Protein AF-A0A7S3SVX5-F1 (afdb_monomer_lite)

Structure (mmCIF, N/CA/C/O backbone):
data_AF-A0A7S3SVX5-F1
#
_entry.id   AF-A0A7S3SVX5-F1
#
loop_
_atom_site.group_PDB
_atom_site.id
_atom_site.type_symbol
_atom_site.label_atom_id
_atom_site.label_alt_id
_atom_site.label_comp_id
_atom_site.label_asym_id
_atom_site.label_entity_id
_atom_site.label_seq_id
_atom_site.pdbx_PDB_ins_code
_atom_site.Cartn_x
_atom_site.Cartn_y
_atom_site.Cartn_z
_atom_site.occupancy
_atom_site.B_iso_or_equiv
_atom_site.auth_seq_id
_atom_site.auth_comp_id
_atom_site.auth_asym_id
_atom_site.auth_atom_id
_atom_site.pdbx_PDB_model_num
ATOM 1 N N . PRO A 1 1 ? 62.892 13.673 17.099 1.00 66.56 1 PRO A N 1
ATOM 2 C CA . PRO A 1 1 ? 62.300 14.274 15.880 1.00 66.56 1 PRO A CA 1
ATOM 3 C C . PRO A 1 1 ? 62.031 13.198 14.819 1.00 66.56 1 PRO A C 1
ATOM 5 O O . PRO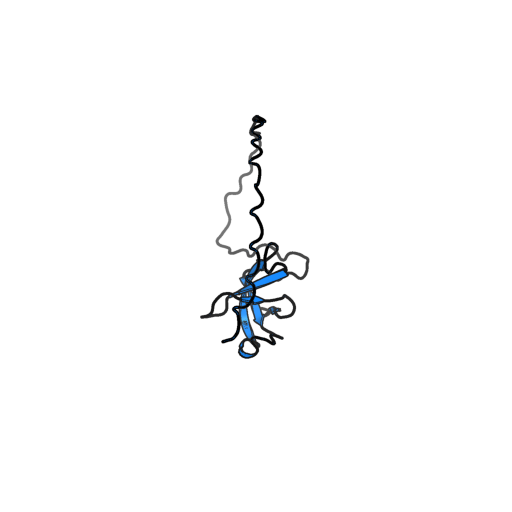 A 1 1 ? 62.961 12.668 14.224 1.00 66.56 1 PRO A O 1
ATOM 8 N N . GLN A 1 2 ? 60.764 12.819 14.662 1.00 64.12 2 GLN A N 1
ATOM 9 C CA . GLN A 1 2 ? 60.319 11.852 13.657 1.00 64.12 2 GLN A CA 1
ATOM 10 C C . GLN A 1 2 ? 60.105 12.583 12.315 1.00 64.12 2 GLN A C 1
ATOM 12 O O . GLN A 1 2 ? 59.543 13.681 12.341 1.00 64.12 2 GLN A O 1
ATOM 17 N N . PRO A 1 3 ? 60.556 12.047 11.164 1.00 66.38 3 PRO A N 1
ATOM 18 C CA . PRO A 1 3 ? 60.293 12.669 9.868 1.00 66.38 3 PRO A CA 1
ATOM 19 C C . PRO A 1 3 ? 58.792 12.613 9.532 1.00 66.38 3 PRO A C 1
ATOM 21 O O . PRO A 1 3 ? 58.105 11.682 9.969 1.00 66.38 3 PRO A O 1
ATOM 24 N N . PRO A 1 4 ? 58.262 13.601 8.786 1.00 69.44 4 PRO A N 1
ATOM 25 C CA . PRO A 1 4 ? 56.855 13.608 8.417 1.00 69.44 4 PRO A CA 1
ATOM 26 C C . PRO A 1 4 ? 56.528 12.423 7.491 1.00 69.44 4 PRO A C 1
ATOM 28 O O . PRO A 1 4 ? 57.376 12.015 6.692 1.00 69.44 4 PRO A O 1
ATOM 31 N N . PRO A 1 5 ? 55.313 11.858 7.589 1.00 71.25 5 PRO A N 1
ATOM 32 C CA . PRO A 1 5 ? 54.878 10.779 6.710 1.00 71.25 5 PRO A CA 1
ATOM 33 C C . PRO A 1 5 ? 54.745 11.264 5.252 1.00 71.25 5 PRO A C 1
ATOM 35 O O . PRO A 1 5 ? 54.470 12.446 5.023 1.00 71.25 5 PRO A O 1
ATOM 38 N N . PRO A 1 6 ? 54.920 10.372 4.257 1.00 67.69 6 PRO A N 1
ATOM 39 C CA . PRO A 1 6 ? 54.768 10.721 2.846 1.00 67.69 6 PRO A CA 1
ATOM 40 C C . PRO A 1 6 ? 53.309 11.079 2.528 1.00 67.69 6 PRO A C 1
ATOM 42 O O . PRO A 1 6 ? 52.384 10.393 2.965 1.00 67.69 6 PRO A O 1
ATOM 45 N N . GLN A 1 7 ? 53.101 12.164 1.778 1.00 69.75 7 GLN A N 1
ATOM 46 C CA . GLN A 1 7 ? 51.767 12.597 1.355 1.00 69.75 7 GLN A CA 1
ATOM 47 C C . GLN A 1 7 ? 51.238 11.714 0.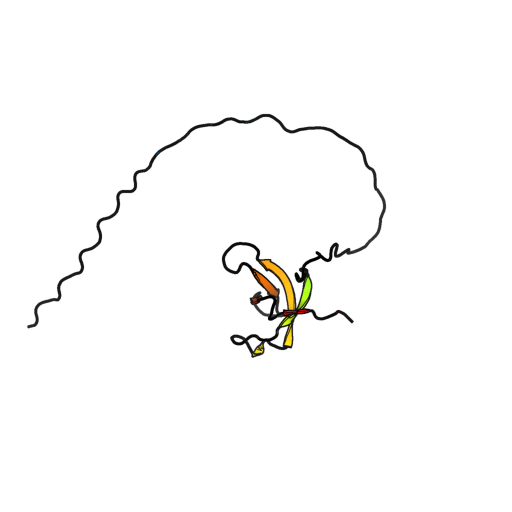209 1.00 69.75 7 GLN A C 1
ATOM 49 O O . GLN A 1 7 ? 52.019 11.336 -0.668 1.00 69.75 7 GLN A O 1
ATOM 54 N N . PRO A 1 8 ? 49.932 11.394 0.178 1.00 57.88 8 PRO A N 1
ATOM 55 C CA . PRO A 1 8 ? 49.327 10.688 -0.945 1.00 57.88 8 PRO A CA 1
ATOM 56 C C . PRO A 1 8 ? 49.244 11.606 -2.175 1.00 57.88 8 PRO A C 1
ATOM 58 O O . PRO A 1 8 ? 48.748 12.729 -2.095 1.00 57.88 8 PRO A O 1
ATOM 61 N N . LEU A 1 9 ? 49.742 11.115 -3.312 1.00 59.78 9 LEU A N 1
ATOM 62 C CA . LEU A 1 9 ? 49.655 11.766 -4.621 1.00 59.78 9 LEU A CA 1
ATOM 63 C C . LEU A 1 9 ? 48.178 11.894 -5.038 1.00 59.78 9 LEU A C 1
ATOM 65 O O . LEU A 1 9 ? 47.466 10.893 -5.109 1.00 59.78 9 LEU A O 1
ATOM 69 N N . LEU A 1 10 ? 47.720 13.123 -5.290 1.00 66.19 10 LEU A N 1
ATOM 70 C CA . LEU A 1 10 ? 46.398 13.408 -5.860 1.00 66.19 10 LEU A CA 1
ATOM 71 C C . LEU A 1 10 ? 46.272 12.765 -7.258 1.00 66.19 10 LEU A C 1
ATOM 73 O O . LEU A 1 10 ? 47.222 12.863 -8.035 1.00 66.19 10 LEU A O 1
ATOM 77 N N . PRO A 1 11 ? 45.128 12.149 -7.613 1.00 53.44 11 PRO A N 1
ATOM 78 C CA . PRO A 1 11 ? 44.900 11.675 -8.972 1.00 53.44 11 PRO A CA 1
ATOM 79 C C . PRO A 1 11 ? 44.682 12.862 -9.920 1.00 53.44 11 PRO A C 1
ATOM 81 O O . PRO A 1 11 ? 43.898 13.768 -9.636 1.00 53.44 11 PRO A O 1
ATOM 84 N N . GLU A 1 12 ? 45.399 12.849 -11.040 1.00 56.44 12 GLU A N 1
ATOM 85 C CA . GLU A 1 12 ? 45.289 13.828 -12.120 1.00 56.44 12 GLU A CA 1
ATOM 86 C C . GLU A 1 12 ? 43.858 13.857 -12.683 1.00 56.44 12 GLU A C 1
ATOM 88 O O . GLU A 1 12 ? 43.262 12.818 -12.974 1.00 56.44 12 GLU A O 1
ATOM 93 N N . SER A 1 13 ? 43.296 15.062 -12.818 1.00 57.28 13 SER A N 1
ATOM 94 C CA . SER A 1 13 ? 41.968 15.298 -13.389 1.00 57.28 13 SER A CA 1
ATOM 95 C C . SER A 1 13 ? 41.850 14.695 -14.793 1.00 57.28 13 SER A C 1
ATOM 97 O O . SER A 1 13 ? 42.620 15.089 -15.675 1.00 57.28 13 SER A O 1
ATOM 99 N N . PRO A 1 14 ? 40.862 13.828 -15.078 1.00 58.19 14 PRO A N 1
ATOM 100 C CA . PRO A 1 14 ? 40.589 13.459 -16.453 1.00 58.19 14 PRO A CA 1
ATOM 101 C C . PRO A 1 14 ? 39.936 14.648 -17.163 1.00 58.19 14 PRO A C 1
ATOM 103 O O . PRO A 1 14 ? 38.803 15.037 -16.874 1.00 58.19 14 PRO A O 1
ATOM 106 N N . SER A 1 15 ? 40.682 15.218 -18.109 1.00 55.34 15 SER A N 1
ATOM 107 C CA . SER A 1 15 ? 40.152 16.067 -19.173 1.00 55.34 15 SER A CA 1
ATOM 108 C C . SER A 1 15 ? 38.995 15.334 -19.854 1.00 55.34 15 SER A C 1
ATOM 110 O O . SER A 1 15 ? 39.221 14.366 -20.574 1.00 55.34 15 SER A O 1
ATOM 112 N N . SER A 1 16 ? 37.756 15.760 -19.607 1.00 53.19 16 SER A N 1
ATOM 113 C CA . SER A 1 16 ? 36.598 15.280 -20.361 1.00 53.19 16 SER A CA 1
ATOM 114 C C . SER A 1 16 ? 36.284 16.285 -21.457 1.00 53.19 16 SER A C 1
ATOM 116 O O . SER A 1 16 ? 35.770 17.373 -21.213 1.00 53.19 16 SER A O 1
ATOM 118 N N . VAL A 1 17 ? 36.699 15.887 -22.654 1.00 55.56 17 VAL A N 1
ATOM 119 C CA . VAL A 1 17 ? 36.288 16.364 -23.972 1.00 55.56 17 VAL A CA 1
ATOM 120 C C . VAL A 1 17 ? 34.798 16.734 -23.977 1.00 55.56 17 VAL A C 1
ATOM 122 O O . VAL A 1 17 ? 33.950 15.880 -23.730 1.00 55.56 17 VAL A O 1
ATOM 125 N N . LEU A 1 18 ? 34.486 18.003 -24.261 1.00 54.41 18 LEU A N 1
ATOM 126 C CA . LEU A 1 18 ? 33.172 18.385 -24.772 1.00 54.41 18 LEU A CA 1
ATOM 127 C C . LEU A 1 18 ? 33.129 17.967 -26.246 1.00 54.41 18 LEU A C 1
ATOM 129 O O . LEU A 1 18 ? 33.731 18.627 -27.090 1.00 54.41 18 LEU A O 1
ATOM 133 N N . ASP A 1 19 ? 32.475 16.844 -26.530 1.00 50.72 19 ASP A N 1
ATOM 134 C CA . ASP A 1 19 ? 32.091 16.454 -27.887 1.00 50.72 19 ASP A CA 1
ATOM 135 C C . ASP A 1 19 ? 30.766 17.152 -28.214 1.00 50.72 19 ASP A C 1
ATOM 137 O O . ASP A 1 19 ? 29.704 16.817 -27.686 1.00 50.72 19 ASP A O 1
ATOM 141 N N . GLU A 1 20 ? 30.871 18.214 -29.006 1.00 56.22 20 GLU A N 1
ATOM 142 C CA . GLU A 1 20 ? 29.745 18.986 -29.509 1.00 56.22 20 GLU A CA 1
ATOM 143 C C . GLU A 1 20 ? 29.112 18.257 -30.694 1.00 56.22 20 GLU A C 1
ATOM 145 O O . GLU A 1 20 ? 29.662 18.242 -31.795 1.00 56.22 20 GLU A O 1
ATOM 150 N N . GLY A 1 21 ? 27.924 17.696 -30.488 1.00 49.06 21 GLY A N 1
ATOM 151 C CA . GLY A 1 21 ? 27.082 17.214 -31.576 1.00 49.06 21 GLY A CA 1
ATOM 152 C C . GLY A 1 21 ? 25.713 17.890 -31.572 1.00 49.06 21 GLY A C 1
ATOM 153 O O . GLY A 1 21 ? 24.844 17.464 -30.813 1.00 49.06 21 GLY A O 1
ATOM 154 N N . PRO A 1 22 ? 25.464 18.890 -32.435 1.00 60.47 22 PRO A N 1
ATOM 155 C CA . PRO A 1 22 ? 24.122 19.241 -32.861 1.00 60.47 22 PRO A CA 1
ATOM 156 C C . PRO A 1 22 ? 23.866 18.633 -34.245 1.00 60.47 22 PRO A C 1
ATOM 158 O O . PRO A 1 22 ? 24.396 19.109 -35.248 1.00 60.47 22 PRO A O 1
ATOM 161 N N . VAL A 1 23 ? 23.026 17.599 -34.318 1.00 54.41 23 VAL A N 1
ATOM 162 C CA . VAL A 1 23 ? 22.317 17.287 -35.565 1.00 54.41 23 VAL A CA 1
ATOM 163 C C . VAL A 1 23 ? 20.820 17.360 -35.311 1.00 54.41 23 VAL A C 1
ATOM 165 O O . VAL A 1 23 ? 20.194 16.516 -34.679 1.00 54.41 23 VAL A O 1
ATOM 168 N N . ASP A 1 24 ? 20.320 18.499 -35.757 1.00 51.41 24 ASP A N 1
ATOM 169 C CA . ASP A 1 24 ? 18.952 18.844 -36.075 1.00 51.41 24 ASP A CA 1
ATOM 170 C C . ASP A 1 24 ? 18.319 17.727 -36.928 1.00 51.41 24 ASP A C 1
ATOM 172 O O . ASP A 1 24 ? 18.701 17.547 -38.082 1.00 51.41 24 ASP A O 1
ATOM 176 N N . ASP A 1 25 ? 17.381 16.957 -36.370 1.00 48.66 25 ASP A N 1
ATOM 177 C CA . ASP A 1 25 ? 16.467 16.139 -37.175 1.00 48.66 25 ASP A CA 1
ATOM 178 C C . ASP A 1 25 ? 15.031 16.582 -36.891 1.00 48.66 25 ASP A C 1
ATOM 180 O O . ASP A 1 25 ? 14.297 16.074 -36.037 1.00 48.66 25 ASP A O 1
ATOM 184 N N . LEU A 1 26 ? 14.687 17.651 -37.606 1.00 57.56 26 LEU A N 1
ATOM 185 C CA . LEU A 1 26 ? 13.342 18.054 -37.973 1.00 57.56 26 LEU A CA 1
ATOM 186 C C . LEU A 1 26 ? 12.546 16.858 -38.521 1.00 57.56 26 LEU A C 1
ATOM 188 O O . LEU A 1 26 ? 12.437 16.672 -39.731 1.00 57.56 26 LEU A O 1
ATOM 192 N N . TYR A 1 27 ? 11.877 16.118 -37.638 1.00 50.97 27 TYR A N 1
ATOM 193 C CA . TYR A 1 27 ? 10.705 15.326 -38.007 1.00 50.97 27 TYR A CA 1
ATOM 194 C C . TYR A 1 27 ? 9.448 15.938 -37.389 1.00 50.97 27 TYR A C 1
ATOM 196 O O . TYR A 1 27 ? 8.883 15.451 -36.411 1.00 50.97 27 TYR A O 1
ATOM 204 N N . TYR A 1 28 ? 9.013 17.058 -37.968 1.00 57.06 28 TYR A N 1
ATOM 205 C CA . TYR A 1 28 ? 7.695 17.635 -37.717 1.00 57.06 28 TYR A CA 1
ATOM 206 C C . TYR A 1 28 ? 6.813 17.458 -38.956 1.00 57.06 28 TYR A C 1
ATOM 208 O O . TYR A 1 28 ? 7.022 18.124 -39.965 1.00 57.06 28 TYR A O 1
ATOM 216 N N . CYS A 1 29 ? 5.819 16.575 -38.855 1.00 42.72 29 CYS A N 1
ATOM 217 C CA . CYS A 1 29 ? 4.469 16.672 -39.436 1.00 42.72 29 CYS A CA 1
ATOM 218 C C . CYS A 1 29 ? 3.732 15.366 -39.093 1.00 42.72 29 CYS A C 1
ATOM 220 O O . CYS A 1 29 ? 4.258 14.293 -39.351 1.00 42.72 29 CYS A O 1
ATOM 222 N N . ALA A 1 30 ? 2.528 15.329 -38.530 1.00 54.53 30 ALA A N 1
ATOM 223 C CA . ALA A 1 30 ? 1.519 16.340 -38.229 1.00 54.53 30 ALA A CA 1
ATOM 224 C C . ALA A 1 30 ? 0.558 15.747 -37.160 1.00 54.53 30 ALA A C 1
ATOM 226 O O . ALA A 1 30 ? 0.561 14.530 -36.957 1.00 54.53 30 ALA A O 1
ATOM 227 N N . PRO A 1 31 ? -0.276 16.553 -36.476 1.00 57.09 31 PRO A N 1
ATOM 228 C CA . PRO A 1 31 ? -1.370 16.031 -35.654 1.00 57.09 31 PRO A CA 1
ATOM 229 C C . PRO A 1 31 ? -2.416 15.361 -36.556 1.00 57.09 31 PRO A C 1
ATOM 231 O O . PRO A 1 31 ? -2.776 15.938 -37.575 1.00 57.09 31 PRO A O 1
ATOM 234 N N . ASN A 1 32 ? -2.929 14.183 -36.188 1.00 54.84 32 ASN A N 1
ATOM 235 C CA . ASN A 1 32 ? -4.117 13.616 -36.836 1.00 54.84 32 ASN A CA 1
ATOM 236 C C . ASN A 1 32 ? -5.378 14.280 -36.256 1.00 54.84 32 ASN A C 1
ATOM 238 O O . ASN A 1 32 ? -5.644 14.100 -35.064 1.00 54.84 32 ASN A O 1
ATOM 242 N N . PRO A 1 33 ? -6.177 15.012 -37.054 1.00 58.78 33 PRO A N 1
ATOM 243 C CA . PRO A 1 33 ? -7.526 15.389 -36.685 1.00 58.78 33 PRO A CA 1
ATOM 244 C C . PRO A 1 33 ? -8.550 14.386 -37.246 1.00 58.78 33 PRO A C 1
ATOM 246 O O . PRO A 1 33 ? -8.409 13.894 -38.362 1.00 58.78 33 PRO A O 1
ATOM 249 N N . ALA A 1 34 ? -9.629 14.223 -36.478 1.00 47.19 34 ALA 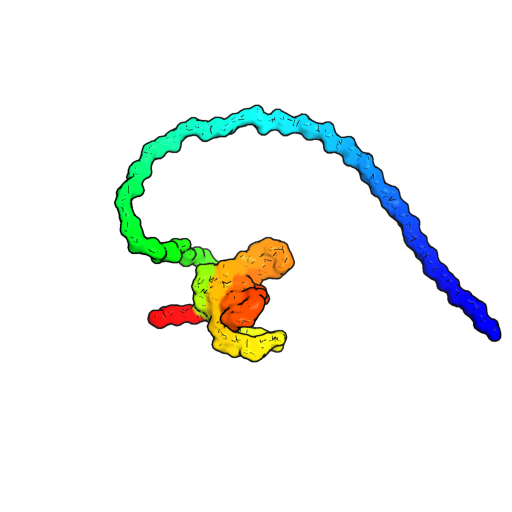A N 1
ATOM 250 C CA . ALA A 1 34 ? -10.956 13.720 -36.852 1.00 47.19 34 ALA A CA 1
ATOM 251 C C . ALA A 1 34 ? -11.276 12.226 -36.648 1.00 47.19 34 ALA A C 1
ATOM 253 O O . ALA A 1 34 ? -10.843 11.357 -37.402 1.00 47.19 34 ALA A O 1
ATOM 254 N N . SER A 1 35 ? -12.177 11.994 -35.685 1.00 49.62 35 SER A N 1
ATOM 255 C CA . SER A 1 35 ? -13.440 11.224 -35.775 1.00 49.62 35 SER A CA 1
ATOM 256 C C . SER A 1 35 ? -13.720 10.602 -34.406 1.00 49.62 35 SER A C 1
ATOM 258 O O . SER A 1 35 ? -12.811 10.050 -33.802 1.00 49.62 35 SER A O 1
ATOM 260 N N . ASP A 1 36 ? -14.911 10.591 -33.834 1.00 52.44 36 ASP A N 1
ATOM 261 C CA . ASP A 1 36 ? -16.223 11.127 -34.178 1.00 52.44 36 ASP A CA 1
ATOM 262 C C . ASP A 1 36 ? -17.103 10.915 -32.928 1.00 52.44 36 ASP A C 1
ATOM 264 O O . ASP A 1 36 ? -16.801 10.068 -32.086 1.00 52.44 36 ASP A O 1
ATOM 268 N N . ASP A 1 37 ? -18.119 11.759 -32.825 1.00 55.72 37 ASP A N 1
ATOM 269 C CA . ASP A 1 37 ? -19.368 11.683 -32.066 1.00 55.72 37 ASP A CA 1
ATOM 270 C C . ASP A 1 37 ? -19.614 10.525 -31.071 1.00 55.72 37 ASP A C 1
ATOM 272 O O . ASP A 1 37 ? -19.582 9.337 -31.389 1.00 55.72 37 ASP A O 1
ATOM 276 N N . GLY A 1 38 ? -19.995 10.896 -29.845 1.00 48.00 38 GLY A N 1
ATOM 277 C CA . GLY A 1 38 ? -20.509 9.940 -28.869 1.00 48.00 38 GLY A CA 1
ATOM 278 C C . GLY A 1 38 ? -20.978 10.590 -27.578 1.00 48.00 38 GLY A C 1
ATOM 279 O O . GLY A 1 38 ? -20.329 10.476 -26.541 1.00 48.00 38 GLY A O 1
ATOM 280 N N . SER A 1 39 ? -22.120 11.271 -27.653 1.00 54.22 39 SER A N 1
ATOM 281 C CA . SER A 1 39 ? -22.966 11.624 -26.508 1.00 54.22 39 SER A CA 1
ATOM 282 C C . SER A 1 39 ? -22.980 10.547 -25.417 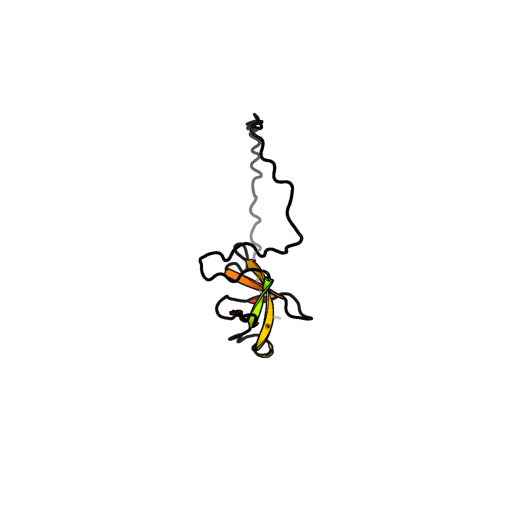1.00 54.22 39 SER A C 1
ATOM 284 O O . SER A 1 39 ? -23.423 9.440 -25.689 1.00 54.22 39 SER A O 1
ATOM 286 N N . GLN A 1 40 ? -22.634 10.908 -24.177 1.00 47.19 40 GLN A N 1
ATOM 287 C CA . GLN A 1 40 ? -23.394 10.507 -22.985 1.00 47.19 40 GLN A CA 1
ATOM 288 C C . GLN A 1 40 ? -23.370 11.662 -21.981 1.00 47.19 40 GLN A C 1
ATOM 290 O O . GLN A 1 40 ? -22.496 11.794 -21.127 1.00 47.19 40 GLN A O 1
ATOM 295 N N . VAL A 1 41 ? -24.356 12.540 -22.147 1.00 65.38 41 VAL A N 1
ATOM 296 C CA . VAL A 1 41 ? -24.975 13.231 -21.022 1.00 65.38 41 VAL A CA 1
ATOM 297 C C . VAL A 1 41 ? -25.693 12.195 -20.151 1.00 65.38 41 VAL A C 1
ATOM 299 O O . VAL A 1 41 ? -26.171 11.189 -20.663 1.00 65.38 41 VAL A O 1
ATOM 302 N N . GLU A 1 42 ? -25.797 12.518 -18.861 1.00 52.34 42 GLU A N 1
ATOM 303 C CA . GLU A 1 42 ? -26.529 11.821 -17.793 1.00 52.34 42 GLU A CA 1
ATOM 304 C C . GLU A 1 42 ? -25.747 10.773 -16.990 1.00 52.34 42 GLU A C 1
ATOM 306 O O . GLU A 1 42 ? -25.360 9.718 -17.478 1.00 52.34 42 GLU A O 1
ATOM 311 N N . GLY A 1 43 ? -25.598 11.047 -15.689 1.00 46.00 43 GLY A N 1
ATOM 312 C CA . GLY A 1 43 ? -25.341 9.981 -14.728 1.00 46.00 43 GLY A CA 1
ATOM 313 C C . GLY A 1 43 ? -24.570 10.381 -13.481 1.00 46.00 43 GLY A C 1
ATOM 314 O O . GLY A 1 43 ? -23.405 10.053 -13.361 1.00 46.00 43 GLY A O 1
ATOM 315 N N . VAL A 1 44 ? -25.280 10.991 -12.533 1.00 43.50 44 VAL A N 1
ATOM 316 C CA . VAL A 1 44 ? -25.260 10.639 -11.102 1.00 43.50 44 VAL A CA 1
ATOM 317 C C . VAL A 1 44 ? -23.941 10.712 -10.298 1.00 43.50 44 VAL A C 1
ATOM 319 O O . VAL A 1 44 ? -22.897 10.155 -10.606 1.00 43.50 44 VAL A O 1
ATOM 322 N N . LEU A 1 45 ? -24.064 11.364 -9.144 1.00 52.31 45 LEU A N 1
ATOM 323 C CA . LEU A 1 45 ? -23.194 11.277 -7.974 1.00 52.31 45 LEU A CA 1
ATOM 324 C C . LEU A 1 45 ? -22.739 9.826 -7.715 1.00 52.31 45 LEU A C 1
ATOM 326 O O . LEU A 1 45 ? -23.539 8.994 -7.295 1.00 52.31 45 LEU A O 1
ATOM 330 N N . GLY A 1 46 ? -21.459 9.518 -7.920 1.00 39.12 46 GLY A N 1
ATOM 331 C CA . GLY A 1 46 ? -20.946 8.183 -7.625 1.00 39.12 46 GLY A CA 1
ATOM 332 C C . GLY A 1 46 ? -19.431 8.104 -7.690 1.00 39.12 46 GLY A C 1
ATOM 333 O O . GLY A 1 46 ? -18.853 7.913 -8.755 1.00 39.12 46 GLY A O 1
ATOM 334 N N . ALA A 1 47 ? -18.781 8.219 -6.533 1.00 49.47 47 ALA A N 1
ATOM 335 C CA . ALA A 1 47 ? -17.400 7.798 -6.357 1.00 49.47 47 ALA A CA 1
ATOM 336 C C . ALA A 1 47 ? -17.264 6.324 -6.783 1.00 49.47 47 ALA A C 1
ATOM 338 O O . ALA A 1 47 ? -17.709 5.428 -6.071 1.00 49.47 47 ALA A O 1
ATOM 339 N N . SER A 1 48 ? -16.667 6.075 -7.946 1.00 39.28 48 SER A N 1
ATOM 340 C CA . SER A 1 48 ? -16.304 4.730 -8.390 1.00 39.28 48 SER A CA 1
ATOM 341 C C . SER A 1 48 ? -14.804 4.535 -8.165 1.00 39.28 48 SER A C 1
ATOM 343 O O . SER A 1 48 ? -14.014 5.150 -8.883 1.00 39.28 48 SER A O 1
ATOM 345 N N . PRO A 1 49 ? -14.357 3.709 -7.200 1.00 53.41 49 PRO A N 1
ATOM 346 C CA . PRO A 1 49 ? -13.006 3.169 -7.238 1.00 53.41 49 PRO A CA 1
ATOM 347 C C . PRO A 1 49 ? -12.958 2.119 -8.355 1.00 53.41 49 PRO A C 1
ATOM 349 O O . PRO A 1 49 ? -13.147 0.924 -8.134 1.00 53.41 49 PRO A O 1
ATOM 352 N N . THR A 1 50 ? -12.776 2.576 -9.593 1.00 41.50 50 THR A N 1
ATOM 353 C CA . THR A 1 50 ? -12.663 1.687 -10.747 1.00 41.50 50 THR A CA 1
ATOM 354 C C . THR A 1 50 ? -11.307 0.987 -10.718 1.00 41.50 50 THR A C 1
ATOM 356 O O . THR A 1 50 ? -10.275 1.598 -10.984 1.00 41.50 50 THR A O 1
ATOM 359 N N . SER A 1 51 ? -11.369 -0.320 -10.447 1.00 45.41 51 SER A N 1
ATOM 360 C CA . SER A 1 51 ? -10.591 -1.409 -11.061 1.00 45.41 51 SER A CA 1
ATOM 361 C C . SER A 1 51 ? -9.756 -2.242 -10.071 1.00 45.41 51 SER A C 1
ATOM 363 O O . SER A 1 51 ? -8.645 -1.847 -9.706 1.00 45.41 51 SER A O 1
ATOM 365 N N . PRO A 1 52 ? -10.233 -3.432 -9.648 1.00 46.69 52 PRO A N 1
ATOM 366 C CA . PRO A 1 52 ? -9.353 -4.446 -9.085 1.00 46.69 52 PRO A CA 1
ATOM 367 C C . PRO A 1 52 ? -8.495 -5.017 -10.222 1.00 46.69 52 PRO A C 1
ATOM 369 O O . PRO A 1 52 ? -8.945 -5.860 -10.999 1.00 46.69 52 PRO A O 1
ATOM 372 N N . ALA A 1 53 ? -7.259 -4.535 -10.343 1.00 44.19 53 ALA A N 1
ATOM 373 C CA . ALA A 1 53 ? -6.276 -5.129 -11.239 1.00 44.19 53 ALA A CA 1
ATOM 374 C C . ALA A 1 53 ? -6.083 -6.622 -10.879 1.00 44.19 53 ALA A C 1
ATOM 37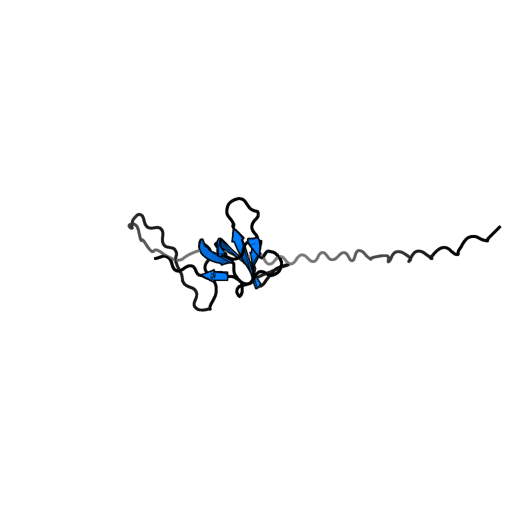6 O O . ALA A 1 53 ? -5.848 -6.944 -9.708 1.00 44.19 53 ALA A O 1
ATOM 377 N N . PRO A 1 54 ? -6.180 -7.555 -11.843 1.00 48.03 54 PRO A N 1
ATOM 378 C CA . PRO A 1 54 ? -5.923 -8.964 -11.590 1.00 48.03 54 PRO A CA 1
ATOM 379 C C . PRO A 1 54 ? -4.414 -9.177 -11.448 1.00 48.03 54 PRO A C 1
ATOM 381 O O . PRO A 1 54 ? -3.704 -9.314 -12.439 1.00 48.03 54 PRO A O 1
ATOM 384 N N . GLY A 1 55 ? -3.903 -9.187 -10.215 1.00 47.50 55 GLY A N 1
ATOM 385 C CA . GLY A 1 55 ? -2.483 -9.482 -10.011 1.00 47.50 55 GLY A CA 1
ATOM 386 C C . GLY A 1 55 ? -1.916 -9.185 -8.633 1.00 47.50 55 GLY A C 1
ATOM 387 O O . GLY A 1 55 ? -0.866 -8.573 -8.553 1.00 47.50 55 GLY A O 1
ATOM 388 N N . GLY A 1 56 ? -2.582 -9.568 -7.536 1.00 61.16 56 GLY A N 1
ATOM 389 C CA . GLY A 1 56 ? -1.986 -9.555 -6.182 1.00 61.16 56 GLY A CA 1
ATOM 390 C C . GLY A 1 56 ? -1.558 -8.185 -5.617 1.00 61.16 56 GLY A C 1
ATOM 391 O O . GLY A 1 56 ? -1.109 -8.107 -4.464 1.00 61.16 56 GLY A O 1
ATOM 392 N N . GLU A 1 57 ? -1.720 -7.122 -6.399 1.00 69.88 57 GLU A N 1
ATOM 393 C CA . GLU A 1 57 ? -1.301 -5.763 -6.107 1.00 69.88 57 GLU A CA 1
ATOM 394 C C . GLU A 1 57 ? -2.341 -5.054 -5.239 1.00 69.88 57 GLU A C 1
ATOM 396 O O . GLU A 1 57 ? -3.548 -5.187 -5.438 1.00 69.88 57 GLU A O 1
ATOM 401 N N . ILE A 1 58 ? -1.875 -4.341 -4.212 1.00 81.81 58 ILE A N 1
ATOM 402 C CA . ILE A 1 58 ? -2.766 -3.614 -3.306 1.00 81.81 58 ILE A CA 1
ATOM 403 C C . ILE A 1 58 ? -3.174 -2.308 -3.975 1.00 81.81 58 ILE A C 1
ATOM 405 O O . ILE A 1 58 ? -2.321 -1.457 -4.230 1.00 81.81 58 ILE A O 1
ATOM 409 N N . SER A 1 59 ? -4.470 -2.109 -4.203 1.00 82.62 59 SER A N 1
ATOM 410 C CA . SER A 1 59 ? -4.967 -0.862 -4.781 1.00 82.62 59 SER A CA 1
ATOM 411 C C . SER A 1 59 ? -4.626 0.334 -3.887 1.00 82.62 59 SER A C 1
ATOM 413 O O . SER A 1 59 ? -4.758 0.281 -2.658 1.00 82.62 59 SER A O 1
ATOM 415 N N . SER A 1 60 ? -4.215 1.441 -4.500 1.00 86.38 60 SER A N 1
ATOM 416 C CA . SER A 1 60 ? -4.096 2.726 -3.815 1.00 86.38 60 SER A CA 1
ATOM 417 C C . SER A 1 60 ? -5.435 3.130 -3.187 1.00 86.38 60 SER A C 1
ATOM 419 O O . SER A 1 60 ? -6.507 2.836 -3.703 1.00 86.38 60 SER A O 1
ATOM 421 N N . GLY A 1 61 ? -5.376 3.771 -2.025 1.00 86.19 61 GLY A N 1
ATOM 422 C CA . GLY A 1 61 ? -6.536 4.090 -1.195 1.00 86.19 61 GLY A CA 1
ATOM 423 C C . GLY A 1 61 ? -6.989 2.957 -0.272 1.00 86.19 61 GLY A C 1
ATOM 424 O O . GLY A 1 61 ? -7.747 3.229 0.654 1.00 86.19 61 GLY A O 1
ATOM 425 N N . SER A 1 62 ? -6.500 1.725 -0.457 1.00 86.38 62 SER A N 1
ATOM 426 C CA . SER A 1 62 ? -6.877 0.600 0.407 1.00 86.38 62 SER A CA 1
ATOM 427 C C . SER A 1 62 ? -6.326 0.756 1.820 1.00 86.38 62 SER A C 1
ATOM 429 O O . SER A 1 62 ? -5.179 1.176 2.019 1.00 86.38 62 SER A O 1
ATOM 431 N N . GLU A 1 63 ? -7.124 0.350 2.803 1.00 90.81 63 GLU A N 1
ATOM 432 C CA . GLU A 1 63 ? -6.658 0.164 4.170 1.00 90.81 63 GLU A CA 1
ATOM 433 C C . GLU A 1 63 ? -5.882 -1.150 4.295 1.00 90.81 63 GLU A C 1
ATOM 435 O O . GLU A 1 63 ? -6.313 -2.219 3.856 1.00 90.81 63 GLU A O 1
ATOM 440 N N . ALA A 1 64 ? -4.721 -1.073 4.928 1.00 90.44 64 ALA A N 1
ATOM 441 C CA . ALA A 1 64 ? -3.896 -2.221 5.249 1.00 90.44 64 ALA A CA 1
ATOM 442 C C . ALA A 1 64 ? -3.402 -2.126 6.693 1.00 90.44 64 ALA A C 1
ATOM 444 O O . ALA A 1 64 ? -3.382 -1.057 7.299 1.00 90.44 64 ALA A O 1
ATOM 445 N N . VAL A 1 65 ? -2.988 -3.254 7.247 1.00 92.44 65 VAL A N 1
ATOM 446 C CA . VAL A 1 65 ? -2.340 -3.357 8.548 1.00 92.44 65 VAL A CA 1
ATOM 447 C C . VAL A 1 65 ? -0.879 -3.706 8.321 1.00 92.44 65 VAL A C 1
ATOM 449 O O . VAL A 1 65 ? -0.557 -4.613 7.550 1.00 92.44 65 VAL A O 1
ATOM 452 N N . LEU A 1 66 ? 0.007 -2.970 8.985 1.00 92.25 66 LEU A N 1
ATOM 453 C CA . LEU A 1 66 ? 1.431 -3.276 8.980 1.00 92.25 66 LEU A CA 1
ATOM 454 C C . LEU A 1 66 ? 1.702 -4.524 9.813 1.00 92.25 66 LEU A C 1
ATOM 456 O O . LEU A 1 66 ? 1.252 -4.621 10.952 1.00 92.25 66 LEU A O 1
ATOM 460 N N . VAL A 1 67 ? 2.454 -5.467 9.261 1.00 93.19 67 VAL A N 1
ATOM 461 C CA . VAL A 1 67 ? 2.835 -6.713 9.934 1.00 93.19 67 VAL A CA 1
ATOM 462 C C . VAL A 1 67 ? 4.281 -7.066 9.600 1.00 93.19 67 VAL A C 1
ATOM 464 O O . VAL A 1 67 ? 4.811 -6.630 8.582 1.00 93.19 67 VAL A O 1
ATOM 467 N N . GLY A 1 68 ? 4.945 -7.842 10.458 1.00 90.19 68 GLY A N 1
ATOM 468 C CA . GLY A 1 68 ? 6.277 -8.382 10.153 1.00 90.19 68 GLY A CA 1
ATOM 469 C C . GLY A 1 68 ? 7.409 -7.350 10.028 1.00 90.19 68 GLY A C 1
ATOM 470 O O . GLY A 1 68 ? 8.491 -7.688 9.554 1.00 90.19 68 GLY A O 1
ATOM 471 N N . LEU A 1 69 ? 7.220 -6.094 10.450 1.00 88.38 69 LEU A N 1
ATOM 472 C CA . LEU A 1 69 ? 8.289 -5.094 10.439 1.00 88.38 69 LEU A CA 1
ATOM 473 C C . LEU A 1 69 ? 9.288 -5.358 11.567 1.00 88.38 69 LEU A C 1
ATOM 475 O O . LEU A 1 69 ? 8.953 -5.186 12.736 1.00 88.38 69 LEU A O 1
ATOM 479 N N . THR A 1 70 ? 10.530 -5.692 11.219 1.00 87.50 70 THR A N 1
ATOM 480 C CA . THR A 1 70 ? 11.620 -5.901 12.193 1.00 87.50 70 THR A CA 1
ATOM 481 C C . THR A 1 70 ? 12.257 -4.590 12.661 1.00 87.50 70 THR A C 1
ATOM 483 O O . THR A 1 70 ? 12.624 -4.456 13.821 1.00 87.50 70 THR A O 1
ATOM 486 N N . GLY A 1 71 ? 12.375 -3.593 11.776 1.00 83.31 71 GLY A N 1
ATOM 487 C CA . GLY A 1 71 ? 12.978 -2.293 12.113 1.00 83.31 71 GLY A CA 1
ATOM 488 C C . GLY A 1 71 ? 12.018 -1.309 12.790 1.00 83.31 71 GLY A C 1
ATOM 489 O O . GLY A 1 71 ? 12.450 -0.340 13.403 1.00 83.31 71 GLY A O 1
ATOM 490 N N . MET A 1 72 ? 10.709 -1.547 12.679 1.00 84.94 72 MET A N 1
ATOM 491 C CA . MET A 1 72 ? 9.659 -0.671 13.207 1.00 84.94 72 MET A CA 1
ATOM 492 C C . MET A 1 72 ? 8.560 -1.507 13.866 1.00 84.94 72 MET A C 1
ATOM 494 O O . MET A 1 72 ? 7.387 -1.397 13.522 1.00 84.94 72 MET A O 1
ATOM 498 N N . ILE A 1 73 ? 8.948 -2.368 14.811 1.00 89.81 73 ILE A N 1
ATOM 499 C CA . ILE A 1 73 ? 8.038 -3.338 15.447 1.00 89.81 73 ILE A CA 1
ATOM 500 C C . ILE A 1 73 ? 6.832 -2.646 16.096 1.00 89.81 73 ILE A C 1
ATOM 502 O O . ILE A 1 73 ? 5.725 -3.168 16.049 1.00 89.81 73 ILE A O 1
ATOM 506 N N . HIS A 1 74 ? 7.031 -1.442 16.636 1.00 88.81 74 HIS A N 1
ATOM 507 C CA . HIS A 1 74 ? 5.982 -0.618 17.239 1.00 88.81 74 HIS A CA 1
ATOM 508 C C . HIS A 1 74 ? 4.868 -0.199 16.260 1.00 88.81 74 HIS A C 1
ATOM 510 O O . HIS A 1 74 ? 3.799 0.196 16.710 1.00 88.81 74 HIS A O 1
ATOM 516 N N . LEU A 1 75 ? 5.104 -0.276 14.944 1.00 88.62 75 LEU A N 1
ATOM 517 C CA . LEU A 1 75 ? 4.089 -0.012 13.922 1.00 88.62 75 LEU A CA 1
ATOM 518 C C . LEU A 1 75 ? 3.321 -1.272 13.509 1.00 88.62 75 LEU A C 1
ATOM 520 O O . LEU A 1 75 ? 2.288 -1.149 12.853 1.00 88.62 75 LEU A O 1
ATOM 524 N N . ASN A 1 76 ? 3.773 -2.473 13.882 1.00 90.50 76 ASN A N 1
ATOM 525 C CA . ASN A 1 76 ? 3.020 -3.692 13.593 1.00 90.50 76 ASN A CA 1
ATOM 526 C C . ASN A 1 76 ? 1.651 -3.644 14.291 1.00 90.50 76 ASN A C 1
ATOM 528 O O . ASN A 1 76 ? 1.551 -3.272 15.456 1.00 90.50 76 ASN A O 1
ATOM 532 N N . GLY A 1 77 ? 0.592 -3.998 13.568 1.00 90.38 77 GLY A N 1
ATOM 533 C CA . GLY A 1 77 ? -0.799 -3.839 13.998 1.00 90.38 77 GLY A CA 1
ATOM 534 C C . GLY A 1 77 ? -1.398 -2.459 13.701 1.00 90.38 77 GLY A C 1
ATOM 535 O O . GLY A 1 77 ? -2.596 -2.263 13.894 1.00 90.38 77 GLY A O 1
ATOM 536 N N . THR A 1 78 ? -0.612 -1.504 13.191 1.00 91.38 78 THR A N 1
ATOM 537 C CA . THR A 1 78 ? -1.114 -0.168 12.839 1.00 91.38 78 THR A CA 1
ATOM 538 C C . THR A 1 78 ? -1.841 -0.194 11.501 1.00 91.38 78 THR A C 1
ATOM 540 O O . THR A 1 78 ? -1.315 -0.703 10.507 1.00 91.38 78 THR A O 1
ATOM 543 N N . ARG A 1 79 ? -3.037 0.407 11.468 1.00 91.44 79 ARG A N 1
ATOM 544 C CA . ARG A 1 79 ? -3.788 0.652 10.233 1.00 91.44 79 ARG A CA 1
ATOM 545 C C . ARG A 1 79 ? -3.172 1.797 9.444 1.00 91.44 79 ARG A C 1
ATOM 547 O O . ARG A 1 79 ? -2.904 2.874 9.976 1.00 91.44 79 ARG A O 1
ATOM 554 N N . VAL A 1 80 ? -2.982 1.560 8.159 1.00 92.19 80 VAL A N 1
ATOM 555 C CA . VAL A 1 80 ? -2.381 2.492 7.215 1.00 92.19 80 VAL A CA 1
ATOM 556 C C . VAL A 1 80 ? -3.196 2.533 5.940 1.00 92.19 80 VAL A C 1
ATOM 558 O O . VAL A 1 80 ? -3.886 1.578 5.596 1.00 92.19 80 VAL A O 1
ATOM 561 N N . VAL A 1 81 ? -3.079 3.639 5.214 1.00 91.62 81 VAL A N 1
ATOM 562 C CA . VAL A 1 81 ? -3.703 3.779 3.898 1.00 91.62 81 VAL A CA 1
ATOM 563 C C . VAL A 1 81 ? -2.621 3.702 2.839 1.00 91.62 81 VAL A C 1
ATOM 565 O O . VAL A 1 81 ? -1.669 4.492 2.857 1.00 91.62 81 VAL A O 1
ATOM 568 N N . VAL A 1 82 ? -2.762 2.767 1.907 1.00 91.62 82 VAL A N 1
ATOM 569 C CA . VAL A 1 82 ? -1.862 2.645 0.761 1.00 91.62 82 VAL A CA 1
ATOM 570 C C . VAL A 1 82 ? -2.046 3.860 -0.138 1.00 91.62 82 VAL A C 1
ATOM 572 O O . VAL A 1 82 ? -3.161 4.222 -0.491 1.00 91.62 82 VAL A O 1
ATOM 575 N N . ARG A 1 83 ? -0.959 4.539 -0.500 1.00 90.81 83 ARG A N 1
ATOM 576 C CA . ARG A 1 83 ? -0.996 5.709 -1.386 1.00 90.81 83 ARG A CA 1
ATOM 577 C C . ARG A 1 83 ? -0.762 5.318 -2.828 1.00 90.81 83 ARG A C 1
ATOM 579 O O . ARG A 1 83 ? -1.579 5.652 -3.671 1.00 90.81 83 ARG A O 1
ATOM 586 N N . HIS A 1 84 ? 0.348 4.650 -3.095 1.00 87.25 84 HIS A N 1
ATOM 587 C CA . HIS A 1 84 ? 0.705 4.142 -4.413 1.00 87.25 84 HIS A CA 1
ATOM 588 C C . HIS A 1 84 ? 1.784 3.069 -4.269 1.00 87.25 84 HIS A C 1
ATOM 590 O O . HIS A 1 84 ? 2.459 2.978 -3.237 1.00 87.25 84 HIS A O 1
ATOM 596 N N . PHE A 1 85 ? 1.936 2.264 -5.311 1.00 88.31 85 PHE A N 1
ATOM 597 C CA . PHE A 1 85 ? 3.047 1.341 -5.465 1.00 88.31 85 PHE A CA 1
ATOM 598 C C . PHE A 1 85 ? 4.171 2.027 -6.241 1.00 88.31 85 PHE A C 1
ATOM 600 O O . PHE A 1 85 ? 3.913 2.723 -7.221 1.00 88.31 85 PHE A O 1
ATOM 607 N N . VAL A 1 86 ? 5.407 1.872 -5.778 1.00 88.12 86 VAL A N 1
ATOM 608 C CA . VAL A 1 86 ? 6.589 2.409 -6.455 1.00 88.12 86 VAL A CA 1
ATOM 609 C C . VAL A 1 86 ? 7.057 1.366 -7.461 1.00 88.12 86 VAL A C 1
ATOM 611 O O . VAL A 1 86 ? 7.489 0.282 -7.068 1.00 88.12 86 VAL A O 1
ATOM 614 N N . THR A 1 87 ? 6.964 1.687 -8.747 1.00 82.94 87 THR A N 1
ATOM 615 C CA . THR A 1 87 ? 7.386 0.813 -9.854 1.00 82.94 87 THR A CA 1
ATOM 616 C C . THR A 1 87 ? 8.810 1.099 -10.321 1.00 82.94 87 THR A C 1
ATOM 618 O O . THR A 1 87 ? 9.474 0.200 -10.824 1.00 82.94 87 THR A O 1
ATOM 621 N N . GLU A 1 88 ? 9.297 2.326 -10.128 1.00 81.25 88 GLU A N 1
ATOM 622 C CA . GLU A 1 88 ? 10.562 2.812 -10.687 1.00 81.25 88 GLU A CA 1
ATOM 623 C C . GLU A 1 88 ? 11.388 3.575 -9.641 1.00 81.25 88 GLU A C 1
ATOM 625 O O . GLU A 1 88 ? 10.848 4.152 -8.695 1.00 81.25 88 GLU A O 1
ATOM 630 N N . GLY A 1 89 ? 12.713 3.587 -9.816 1.00 78.31 89 GLY A N 1
ATOM 631 C CA . GLY A 1 89 ? 13.645 4.306 -8.945 1.00 78.31 89 GLY A CA 1
ATOM 632 C C . GLY A 1 89 ? 14.002 3.588 -7.637 1.00 78.31 89 GLY A C 1
ATOM 633 O O . GLY A 1 89 ? 13.805 2.381 -7.464 1.00 78.31 89 GLY A O 1
ATOM 634 N N . GLU A 1 90 ? 14.583 4.338 -6.698 1.00 70.12 90 GLU A N 1
ATOM 635 C CA . GLU A 1 90 ? 15.006 3.801 -5.404 1.00 70.12 90 GLU A CA 1
ATOM 636 C C . GLU A 1 90 ? 13.783 3.463 -4.536 1.00 70.12 90 GLU A C 1
ATOM 638 O O . GLU A 1 90 ? 13.017 4.334 -4.128 1.00 70.12 90 GLU A O 1
ATOM 643 N N . GLY A 1 91 ? 13.588 2.172 -4.255 1.00 75.38 91 GLY A N 1
ATOM 644 C CA . GLY A 1 91 ? 12.413 1.684 -3.529 1.00 75.38 91 GLY A CA 1
ATOM 645 C C . GLY A 1 91 ? 11.316 1.087 -4.410 1.00 75.38 91 GLY A C 1
ATOM 646 O O . GLY A 1 91 ? 10.253 0.770 -3.873 1.00 75.38 91 GLY A O 1
ATOM 647 N N . ALA A 1 92 ? 11.582 0.872 -5.704 1.00 81.25 92 ALA A N 1
ATOM 648 C CA . ALA A 1 92 ? 10.739 0.052 -6.568 1.00 81.25 92 ALA A CA 1
ATOM 649 C C . ALA A 1 92 ? 10.408 -1.307 -5.916 1.00 81.25 92 ALA A C 1
ATOM 651 O O . ALA A 1 92 ? 11.238 -1.911 -5.226 1.00 81.25 92 ALA A O 1
ATOM 652 N N . GLY A 1 93 ? 9.172 -1.777 -6.086 1.00 84.00 93 GLY A N 1
ATOM 653 C CA . GLY A 1 93 ? 8.675 -2.990 -5.431 1.00 84.00 93 GLY A CA 1
ATOM 654 C C . GLY A 1 93 ? 8.086 -2.768 -4.032 1.00 84.00 93 GLY A C 1
ATOM 655 O O . GLY A 1 93 ? 7.783 -3.736 -3.328 1.00 84.00 93 GLY A O 1
ATOM 656 N N . ARG A 1 94 ? 7.926 -1.513 -3.590 1.00 90.12 94 ARG A N 1
ATOM 657 C CA . ARG A 1 94 ? 7.365 -1.162 -2.273 1.00 90.12 94 ARG A CA 1
ATOM 658 C C . ARG A 1 94 ? 6.115 -0.304 -2.412 1.00 90.12 94 ARG A C 1
ATOM 660 O O . ARG A 1 94 ? 5.977 0.498 -3.328 1.00 90.12 94 ARG A O 1
ATOM 667 N N . TYR A 1 95 ? 5.222 -0.440 -1.447 1.00 91.56 95 TYR A N 1
ATOM 668 C CA . TYR A 1 95 ? 4.030 0.377 -1.301 1.00 91.56 95 TYR A CA 1
ATOM 669 C C . TYR A 1 95 ? 4.325 1.542 -0.380 1.00 91.56 95 TYR A C 1
ATOM 671 O O . TYR A 1 95 ? 4.745 1.354 0.762 1.00 91.56 95 TYR A O 1
ATOM 679 N N . VAL A 1 96 ? 4.060 2.750 -0.851 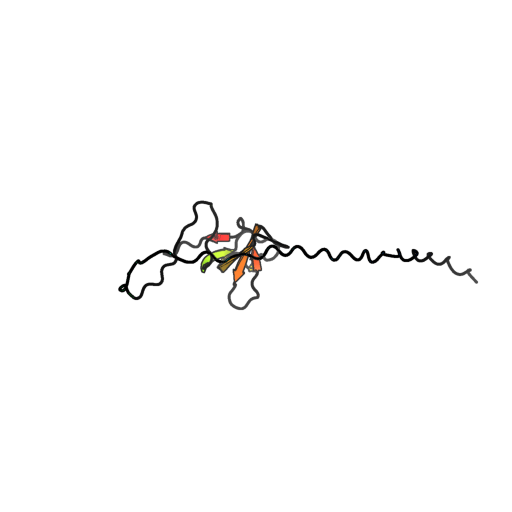1.00 91.88 96 VAL A N 1
ATOM 680 C CA . VAL A 1 96 ? 4.073 3.920 0.015 1.00 91.88 96 VAL A CA 1
ATOM 681 C C . VAL A 1 96 ? 2.758 3.944 0.770 1.00 91.88 96 VAL A C 1
ATOM 683 O O . VAL A 1 96 ? 1.688 4.046 0.171 1.00 91.88 96 VAL A O 1
ATOM 686 N N . VAL A 1 97 ? 2.827 3.863 2.090 1.00 92.44 97 VAL A N 1
ATOM 687 C CA . VAL A 1 97 ? 1.665 3.915 2.973 1.00 92.44 97 VAL A CA 1
ATOM 688 C C . VAL A 1 97 ? 1.716 5.159 3.839 1.00 92.44 97 VAL A C 1
ATOM 690 O O . VAL A 1 97 ? 2.782 5.602 4.267 1.00 92.44 97 VAL A O 1
ATOM 693 N N . LYS A 1 98 ? 0.551 5.743 4.102 1.00 92.62 98 LYS A N 1
ATOM 694 C CA . LYS A 1 98 ? 0.406 6.864 5.026 1.00 92.62 98 LYS A CA 1
ATOM 695 C C . LYS A 1 98 ? -0.077 6.340 6.373 1.00 92.62 98 LYS A C 1
ATOM 697 O O . LYS A 1 98 ? -1.157 5.758 6.456 1.00 92.62 98 LYS A O 1
ATOM 702 N N . VAL A 1 99 ? 0.710 6.604 7.411 1.00 89.81 99 VAL A N 1
ATOM 703 C CA . VAL A 1 99 ? 0.332 6.394 8.813 1.00 89.81 99 VAL A CA 1
ATOM 704 C C . VAL A 1 99 ? -0.241 7.704 9.362 1.00 89.81 99 VAL A C 1
ATOM 706 O O . VAL A 1 99 ? 0.203 8.793 8.983 1.00 89.81 99 VAL A O 1
ATOM 709 N N . ALA A 1 100 ? -1.235 7.628 10.243 1.00 84.69 100 ALA A N 1
ATOM 710 C CA . ALA A 1 100 ? -1.776 8.813 10.900 1.00 84.69 100 ALA A CA 1
ATOM 711 C C . ALA A 1 100 ? -0.688 9.508 11.742 1.00 84.69 100 ALA A C 1
ATOM 713 O O . ALA A 1 100 ? -0.070 8.891 12.603 1.00 84.69 100 ALA A O 1
ATOM 714 N N . GLY A 1 101 ? -0.435 10.791 11.471 1.00 80.81 101 GLY A N 1
ATOM 715 C CA . GLY A 1 101 ? 0.528 11.596 12.233 1.00 80.81 101 GLY A CA 1
ATOM 716 C C . GLY A 1 101 ? 2.009 11.320 11.945 1.00 80.81 101 GLY A C 1
ATOM 717 O O . GLY A 1 101 ? 2.856 11.931 12.590 1.00 80.81 101 GLY A O 1
ATOM 718 N N . GLN A 1 102 ? 2.346 10.456 10.981 1.00 82.69 102 GLN A N 1
ATOM 719 C CA . GLN A 1 102 ? 3.739 10.191 10.602 1.00 82.69 102 GLN A CA 1
ATOM 720 C C . GLN A 1 102 ? 3.991 10.413 9.107 1.00 82.69 102 GLN A C 1
ATOM 722 O O . GLN A 1 102 ? 3.071 10.528 8.290 1.00 82.69 102 GLN A O 1
ATOM 727 N N . LYS A 1 103 ? 5.278 10.477 8.750 1.00 86.75 103 LYS A N 1
ATOM 728 C CA . LYS A 1 103 ? 5.728 10.540 7.357 1.00 86.75 103 LYS A CA 1
ATOM 729 C C . LYS A 1 103 ? 5.283 9.269 6.610 1.00 86.75 103 LYS A C 1
ATOM 731 O O . LYS A 1 103 ? 5.256 8.200 7.218 1.00 86.75 103 LYS A O 1
ATOM 736 N N . PRO A 1 104 ? 4.944 9.355 5.310 1.00 89.19 104 PRO A N 1
ATOM 737 C CA . PRO A 1 104 ? 4.703 8.168 4.501 1.00 89.19 104 PRO A CA 1
ATOM 738 C C . PRO A 1 104 ? 5.906 7.216 4.514 1.00 89.19 104 PRO A C 1
ATOM 740 O O . PRO A 1 104 ? 7.056 7.652 4.423 1.00 89.19 104 PRO A O 1
ATOM 743 N N . LEU A 1 105 ? 5.620 5.920 4.619 1.00 89.69 105 LEU A N 1
ATOM 744 C CA . LEU A 1 105 ? 6.607 4.849 4.733 1.00 89.69 105 LEU A CA 1
ATOM 745 C C . LEU A 1 105 ? 6.536 3.941 3.509 1.00 89.69 105 LEU A C 1
ATOM 747 O O . LEU A 1 105 ? 5.448 3.590 3.066 1.00 89.69 105 LEU A O 1
ATOM 751 N N . ALA A 1 106 ? 7.690 3.534 2.984 1.00 91.12 106 ALA A N 1
ATOM 752 C CA . ALA A 1 106 ? 7.771 2.547 1.912 1.00 91.12 106 ALA A CA 1
ATOM 753 C C . ALA A 1 106 ? 7.861 1.138 2.512 1.00 91.12 106 ALA A C 1
ATOM 755 O O . ALA A 1 106 ? 8.877 0.768 3.104 1.00 91.12 106 ALA A O 1
ATOM 756 N N . ILE A 1 107 ? 6.801 0.352 2.355 1.00 91.44 107 ILE A N 1
ATOM 757 C CA . ILE A 1 107 ? 6.624 -0.959 2.975 1.00 91.44 107 ILE A CA 1
ATOM 758 C C . ILE A 1 107 ? 6.480 -2.025 1.893 1.00 91.44 107 ILE A C 1
ATOM 760 O O . ILE A 1 107 ? 5.851 -1.816 0.860 1.00 91.44 107 ILE A O 1
ATOM 764 N N . ARG A 1 108 ? 7.083 -3.191 2.112 1.00 90.00 108 ARG A N 1
ATOM 765 C CA . ARG A 1 108 ? 6.963 -4.317 1.181 1.00 90.00 108 ARG A CA 1
ATOM 766 C C . ARG A 1 108 ? 5.567 -4.929 1.225 1.00 90.00 108 ARG A C 1
ATOM 768 O O . ARG A 1 108 ? 4.911 -4.905 2.262 1.00 90.00 108 ARG A O 1
ATOM 775 N N . ARG A 1 109 ? 5.159 -5.560 0.121 1.00 88.56 109 ARG A N 1
ATOM 776 C CA . ARG A 1 109 ? 3.880 -6.282 0.020 1.00 88.56 109 ARG A CA 1
ATOM 777 C C . ARG A 1 109 ? 3.674 -7.299 1.146 1.00 88.56 109 ARG A C 1
ATOM 779 O O . ARG A 1 109 ? 2.575 -7.384 1.679 1.00 88.56 109 ARG A O 1
ATOM 786 N N . GLU A 1 110 ? 4.730 -8.042 1.481 1.00 90.19 110 GLU A N 1
ATOM 787 C CA . GLU A 1 110 ? 4.757 -9.086 2.522 1.00 90.19 110 GLU A CA 1
ATOM 788 C C . GLU A 1 110 ? 4.448 -8.543 3.927 1.00 90.19 110 GLU A C 1
ATOM 790 O O . GLU A 1 110 ? 3.890 -9.251 4.758 1.00 90.19 110 GLU A O 1
ATOM 795 N N . ASN A 1 111 ? 4.723 -7.256 4.156 1.00 91.06 111 ASN A N 1
ATOM 796 C CA . ASN A 1 111 ? 4.516 -6.579 5.433 1.00 91.06 111 ASN A CA 1
ATOM 797 C C . ASN A 1 111 ? 3.195 -5.792 5.476 1.00 91.06 111 ASN A C 1
ATOM 799 O O . ASN A 1 111 ? 2.982 -4.978 6.376 1.00 91.06 111 ASN A O 1
ATOM 803 N N . LEU A 1 112 ? 2.322 -5.997 4.485 1.00 90.25 112 LEU A N 1
ATOM 804 C CA . LEU A 1 112 ? 1.021 -5.348 4.369 1.00 90.25 112 LEU A CA 1
ATOM 805 C C . LEU A 1 112 ? -0.084 -6.391 4.275 1.00 90.25 112 LEU A C 1
ATOM 807 O O . LEU A 1 112 ? -0.203 -7.120 3.287 1.00 90.25 112 LEU A O 1
ATOM 811 N N . GLN A 1 113 ? -0.945 -6.403 5.285 1.00 91.00 113 GLN A N 1
ATOM 812 C CA . GLN A 1 113 ? -2.145 -7.224 5.307 1.00 91.00 113 GLN A CA 1
ATOM 813 C C . GLN A 1 113 ? -3.352 -6.361 4.944 1.00 91.00 113 GLN A C 1
ATOM 815 O O . GLN A 1 113 ? -3.621 -5.376 5.622 1.00 91.00 113 GLN A O 1
ATOM 820 N N . ILE A 1 114 ? -4.075 -6.700 3.874 1.00 87.88 114 ILE A N 1
ATOM 821 C CA . ILE A 1 114 ? -5.292 -5.967 3.497 1.00 87.88 114 ILE A CA 1
ATOM 822 C C . ILE A 1 114 ? -6.291 -6.061 4.642 1.00 87.88 114 ILE A C 1
ATOM 824 O O . ILE A 1 114 ? -6.651 -7.163 5.057 1.00 87.88 114 ILE A O 1
ATOM 828 N N . ALA A 1 115 ? -6.725 -4.910 5.149 1.00 84.12 115 ALA A N 1
ATOM 829 C CA . ALA A 1 115 ? -7.848 -4.868 6.061 1.00 84.12 115 ALA A CA 1
ATOM 830 C C . ALA A 1 115 ? -9.102 -4.976 5.198 1.00 84.12 115 ALA A C 1
ATOM 832 O O . ALA A 1 115 ? -9.430 -4.044 4.468 1.00 84.12 115 ALA A O 1
ATOM 833 N N . THR A 1 116 ? -9.778 -6.122 5.232 1.00 71.62 116 THR A N 1
ATOM 834 C CA . THR A 1 116 ? -11.088 -6.240 4.592 1.00 71.62 116 THR A CA 1
ATOM 835 C C . THR A 1 116 ? -12.014 -5.201 5.236 1.00 71.62 116 THR A C 1
ATOM 837 O O . THR A 1 116 ? -12.154 -5.227 6.466 1.00 71.62 116 THR A O 1
ATOM 840 N N . PRO A 1 117 ? -12.601 -4.259 4.475 1.00 59.38 117 PRO A N 1
ATOM 841 C CA . PRO A 1 117 ? -13.666 -3.428 5.015 1.00 59.38 117 PRO A CA 1
ATOM 842 C C . PRO A 1 117 ? -14.841 -4.353 5.356 1.00 59.38 117 PRO A C 1
ATOM 844 O O . PRO A 1 117 ? -15.195 -5.217 4.552 1.00 59.38 117 PRO A O 1
ATOM 847 N N . ALA A 1 118 ? -15.348 -4.239 6.584 1.00 48.78 118 ALA A N 1
ATOM 848 C CA . ALA A 1 118 ? -16.509 -4.994 7.053 1.00 48.78 118 ALA A CA 1
ATOM 849 C C . ALA A 1 118 ? -17.804 -4.476 6.415 1.00 48.78 118 ALA A C 1
ATOM 851 O O . ALA A 1 118 ? -17.860 -3.257 6.127 1.00 48.78 118 ALA A O 1
#

Sequence (118 aa):
PQPPPPQPLLPESPSSVLDEGPVDDLYYCAPNPASDDGSQVEGVLGASPTSPAPGGEISSGSEAVLVGLTGMIHLNGTRVVVRHFVTEGEGAGRYVVKVAGQKPLAIRRENLQIATPA

pLDDT: mean 70.98, std 17.76, range [39.12, 93.19]

Radius of gyration: 27.67 Å; chains: 1; bounding box: 89×29×57 Å

Secondary structure (DSSP, 8-state):
-PPPPPPPPPPPP-----------------PPP--------------------SSSPPPTT-EEEE---SS-GGGTT-EEEEEEEE-SSTTTTEEEEEPTTS--EEEEGGGEEE----

Organism: Emiliania huxleyi (NCBI:txid2903)

Foldseek 3Di:
DDDDDDDDDDDDDPDDDPPDDDDDDPPDDDDDDDDDDDDDDDDDDDDDPDDDDPDLDDDAQFKWAFDDDPPCHVRGRFIWGFHDAACDDDLHQFTFTDGVPDDTDTHHSVRIGGDPDD